Protein AF-A0AA91KU28-F1 (afdb_monomer)

Nearest PDB structures (foldseek):
  6v67-assembly1_A  TM=5.804E-01  e=1.923E+00  synthetic construct
  6vmi-assembly1_AH  TM=1.851E-01  e=8.012E+00  Homo sapiens

Sequence (81 aa):
MSQPIAKFWMVYGLGQGAPRYEHLSKAGAQIQAARLAKANPGVTFVVLAAVDAVTASMPAVSRVEITKPVPLTDTDDLIPF

Radius of gyration: 26.42 Å; Cα contacts (8 Å, |Δi|>4): 86; chains: 1; bounding box: 39×36×71 Å

Foldseek 3Di:
DWDD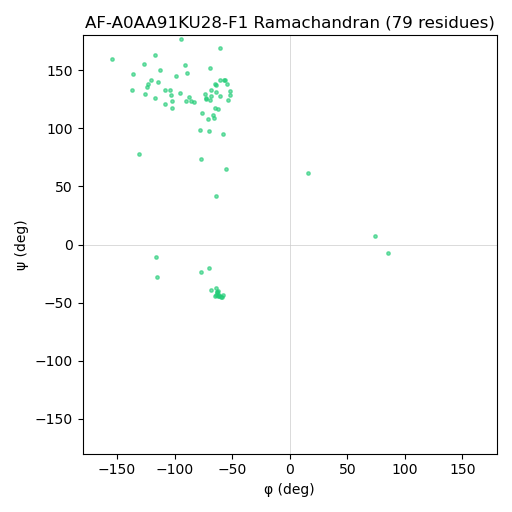DQKWKFKDWVVDDDTDDTDNDPVVRVVVQVVVCVVDPPIHIDMDIDDIDDDDDDDPDDDDDPDDPDPPDPPPPCPDD

Mean predicted aligned error: 11.11 Å

Secondary structure (DSSP, 8-state):
-BPP----EEEEETTSSPP--EESSHHHHHHHHHHHHHHSTTPPEEEEE----B-PPPPP------PPPPP----------

Structure (mmCIF, N/CA/C/O backbone):
data_AF-A0AA91KU28-F1
#
_entry.id   AF-A0AA91KU28-F1
#
loop_
_atom_site.group_PDB
_atom_site.id
_atom_site.type_symbol
_atom_site.label_atom_id
_atom_site.label_alt_id
_atom_site.label_comp_id
_atom_site.label_asym_id
_atom_site.label_entity_id
_atom_site.label_seq_id
_atom_site.pdbx_PDB_ins_code
_atom_site.Cartn_x
_atom_site.Cartn_y
_atom_site.Cartn_z
_atom_site.occupancy
_atom_site.B_iso_or_equiv
_atom_site.auth_seq_id
_atom_site.auth_comp_id
_atom_site.auth_asym_id
_atom_site.auth_atom_id
_atom_site.pdbx_PDB_model_num
ATOM 1 N N . MET A 1 1 ? 17.941 -4.498 -10.057 1.00 54.34 1 MET A N 1
ATOM 2 C CA . MET A 1 1 ? 18.525 -3.626 -9.016 1.00 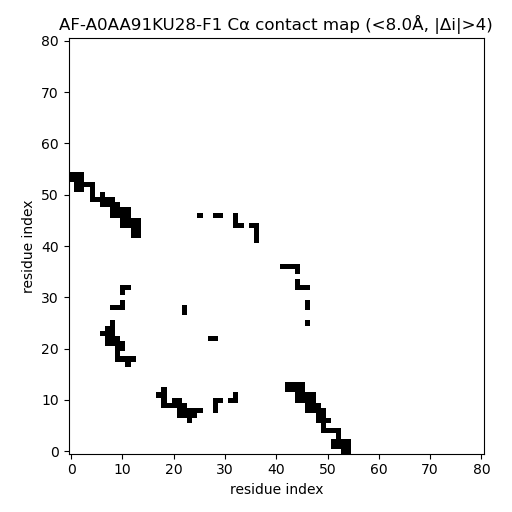54.34 1 MET A CA 1
ATOM 3 C C . MET A 1 1 ? 17.365 -3.040 -8.222 1.00 54.34 1 MET A C 1
ATOM 5 O O . MET A 1 1 ? 16.474 -2.486 -8.857 1.00 54.34 1 MET A O 1
ATOM 9 N N . SER A 1 2 ? 17.327 -3.236 -6.901 1.00 62.88 2 SER A N 1
ATOM 10 C CA . SER A 1 2 ? 16.348 -2.586 -6.011 1.00 62.88 2 SER A CA 1
ATOM 11 C C . SER A 1 2 ? 16.662 -1.086 -5.952 1.00 62.88 2 SER A C 1
ATOM 13 O O . SER A 1 2 ? 17.836 -0.711 -5.877 1.00 62.88 2 SER A O 1
ATOM 15 N N . GLN A 1 3 ? 15.650 -0.231 -6.096 1.00 68.44 3 GLN A N 1
ATOM 16 C CA . GLN A 1 3 ? 15.809 1.224 -6.028 1.00 68.44 3 GLN A CA 1
ATOM 17 C C . GLN A 1 3 ? 15.618 1.739 -4.591 1.00 68.44 3 GLN A C 1
ATOM 19 O O . GLN A 1 3 ? 14.904 1.112 -3.812 1.00 68.44 3 GLN A O 1
ATOM 24 N N . PRO A 1 4 ? 16.197 2.897 -4.216 1.00 70.25 4 PRO A N 1
ATOM 25 C CA . PRO A 1 4 ? 15.834 3.564 -2.970 1.00 70.25 4 PRO A CA 1
ATOM 26 C C . PRO A 1 4 ? 14.370 4.021 -3.033 1.00 70.25 4 PRO A C 1
ATOM 28 O O . PRO A 1 4 ? 14.005 4.852 -3.862 1.00 70.25 4 PRO A O 1
ATOM 31 N N . ILE A 1 5 ? 13.533 3.475 -2.150 1.00 78.00 5 ILE A N 1
ATOM 32 C CA . ILE A 1 5 ? 12.095 3.766 -2.097 1.00 78.00 5 ILE A CA 1
ATOM 33 C C . ILE A 1 5 ? 11.791 4.621 -0.869 1.00 78.00 5 ILE A C 1
ATOM 35 O O . ILE A 1 5 ? 12.206 4.302 0.249 1.00 78.00 5 ILE A O 1
ATOM 39 N N . ALA A 1 6 ? 11.009 5.683 -1.055 1.00 83.56 6 ALA A N 1
ATOM 40 C CA . ALA A 1 6 ? 10.376 6.364 0.065 1.00 83.56 6 ALA A CA 1
ATOM 41 C C . ALA A 1 6 ? 9.222 5.495 0.578 1.00 83.56 6 ALA A C 1
ATOM 43 O O . ALA A 1 6 ? 8.378 5.048 -0.197 1.00 83.56 6 ALA A O 1
ATOM 44 N N . LYS A 1 7 ? 9.173 5.235 1.887 1.00 88.06 7 LYS A N 1
ATOM 45 C CA . LYS A 1 7 ? 8.094 4.435 2.472 1.00 88.06 7 LYS A CA 1
ATOM 46 C C . LYS A 1 7 ? 6.767 5.185 2.356 1.00 88.06 7 LYS A C 1
ATOM 48 O O . LYS A 1 7 ? 6.559 6.171 3.059 1.00 88.06 7 LYS A O 1
ATOM 53 N N . PHE A 1 8 ? 5.862 4.677 1.529 1.00 93.38 8 PHE A N 1
ATOM 54 C CA . PHE A 1 8 ? 4.495 5.173 1.402 1.00 93.38 8 PHE A CA 1
ATOM 55 C C . PHE A 1 8 ? 3.480 4.103 1.804 1.00 93.38 8 PHE A C 1
ATOM 57 O O . PHE A 1 8 ? 3.796 2.910 1.904 1.00 93.38 8 PHE A O 1
ATOM 64 N N . TRP A 1 9 ? 2.253 4.550 2.058 1.00 96.12 9 TRP A N 1
ATOM 65 C CA . TRP A 1 9 ? 1.138 3.693 2.436 1.00 96.12 9 TRP A CA 1
ATOM 66 C C . TRP A 1 9 ? 0.002 3.816 1.428 1.00 96.12 9 TRP A C 1
ATOM 68 O O . TRP A 1 9 ? -0.304 4.910 0.973 1.00 96.12 9 TRP A O 1
ATOM 78 N N . MET A 1 10 ? -0.666 2.717 1.105 1.00 96.69 10 MET A N 1
ATOM 79 C CA . MET A 1 10 ? -1.845 2.725 0.236 1.00 96.69 10 MET A CA 1
ATOM 80 C C . MET A 1 10 ? -3.012 2.023 0.917 1.00 96.69 10 MET A C 1
ATOM 82 O O . MET A 1 10 ? -2.814 1.154 1.765 1.00 96.69 10 MET A O 1
ATOM 86 N N . VAL A 1 11 ? -4.233 2.372 0.519 1.00 97.19 11 VAL A N 1
ATOM 87 C CA . VAL A 1 11 ? -5.447 1.680 0.961 1.00 97.19 11 VAL A CA 1
ATOM 88 C C . VAL A 1 11 ? -6.005 0.868 -0.197 1.00 97.19 11 VAL A C 1
ATOM 90 O O . VAL A 1 11 ? -6.349 1.434 -1.233 1.00 97.19 11 VAL A O 1
ATOM 93 N N . TYR A 1 12 ? -6.119 -0.445 -0.011 1.00 97.50 12 TYR A N 1
ATOM 94 C CA . TYR A 1 12 ? -6.652 -1.371 -1.005 1.00 97.50 12 TYR A CA 1
ATOM 95 C C . TYR A 1 12 ? -7.922 -2.044 -0.480 1.00 97.50 12 TYR A C 1
ATOM 97 O O . TYR A 1 12 ? -7.919 -2.618 0.606 1.00 97.50 12 TYR A O 1
ATOM 105 N N . GLY A 1 13 ? -9.013 -1.960 -1.241 1.00 96.81 13 GLY A N 1
ATOM 106 C CA . GLY A 1 13 ? -10.217 -2.750 -0.986 1.00 96.81 13 GLY A CA 1
ATOM 107 C C . GLY A 1 13 ? -10.081 -4.115 -1.651 1.00 96.81 13 GLY A C 1
ATOM 108 O O . GLY A 1 13 ? -9.860 -4.180 -2.857 1.00 96.81 13 GLY A O 1
ATOM 109 N N . LEU A 1 14 ? -10.207 -5.205 -0.898 1.00 95.19 14 LEU A N 1
ATOM 110 C CA . LEU A 1 14 ? -10.082 -6.551 -1.458 1.00 95.19 14 LEU A CA 1
ATOM 111 C C . LEU A 1 14 ? -11.156 -6.788 -2.531 1.00 95.19 14 LEU A C 1
ATOM 113 O O . LEU A 1 14 ? -12.341 -6.561 -2.291 1.00 95.19 14 LEU A O 1
ATOM 117 N N . GLY A 1 15 ? -10.730 -7.226 -3.718 1.00 93.25 15 GLY A N 1
ATOM 118 C CA . GLY A 1 15 ? -11.620 -7.435 -4.866 1.00 93.25 15 GLY A CA 1
ATOM 119 C C . GLY A 1 15 ? -12.093 -6.144 -5.544 1.00 93.25 15 GLY A C 1
ATOM 120 O O . GLY A 1 15 ? -12.948 -6.201 -6.423 1.00 93.25 15 GLY A O 1
ATOM 121 N N . GLN A 1 16 ? -11.559 -4.986 -5.147 1.00 92.19 16 GLN A N 1
ATOM 122 C CA . GLN A 1 16 ? -11.790 -3.704 -5.813 1.00 92.19 16 GLN A CA 1
ATOM 123 C C . GLN A 1 16 ? -10.671 -3.409 -6.821 1.00 92.19 16 GLN A C 1
ATOM 125 O O . GLN A 1 16 ? -9.704 -4.158 -6.955 1.00 92.19 16 GLN A O 1
ATOM 130 N N . GLY A 1 17 ? -10.797 -2.291 -7.539 1.00 91.50 17 GLY A N 1
ATOM 131 C CA . GLY A 1 17 ? -9.740 -1.808 -8.426 1.00 91.50 17 GLY A CA 1
ATOM 132 C C . GLY A 1 17 ? -8.426 -1.494 -7.697 1.00 91.50 17 GLY A C 1
ATOM 133 O O . GLY A 1 17 ? -8.360 -1.428 -6.467 1.00 91.50 17 GLY A O 1
ATOM 134 N N . ALA A 1 18 ? -7.372 -1.264 -8.483 1.00 91.12 18 ALA A N 1
ATOM 135 C CA . ALA A 1 18 ? -6.049 -0.940 -7.960 1.00 91.12 18 ALA A CA 1
ATOM 136 C C . ALA A 1 18 ? -6.077 0.313 -7.052 1.00 91.12 18 ALA A C 1
ATOM 138 O O . ALA A 1 18 ? -6.789 1.277 -7.361 1.00 91.12 18 ALA A O 1
ATOM 139 N N . PRO A 1 19 ? -5.304 0.332 -5.949 1.00 91.44 19 PRO A N 1
ATOM 140 C CA . PRO A 1 19 ? -5.217 1.494 -5.073 1.00 91.44 19 PRO A CA 1
ATOM 141 C C . PRO A 1 19 ? -4.599 2.680 -5.828 1.00 91.44 19 PRO A C 1
ATOM 143 O O . PRO A 1 19 ? -3.645 2.512 -6.583 1.00 91.44 19 PRO A O 1
ATOM 146 N N . ARG A 1 20 ? -5.153 3.886 -5.646 1.00 88.44 20 ARG A N 1
ATOM 147 C CA . ARG A 1 20 ? -4.803 5.068 -6.468 1.00 88.44 20 ARG A CA 1
ATOM 148 C C . ARG A 1 20 ? -4.150 6.210 -5.697 1.00 88.44 20 ARG A C 1
ATOM 150 O O . ARG A 1 20 ? -3.708 7.168 -6.316 1.00 88.44 20 ARG A O 1
ATOM 157 N N . TYR A 1 21 ? -4.152 6.148 -4.367 1.00 90.94 21 TYR A N 1
ATOM 158 C CA . TYR A 1 21 ? -3.677 7.241 -3.526 1.00 90.94 21 TYR A CA 1
ATOM 159 C C . TYR A 1 21 ? -2.604 6.764 -2.555 1.00 90.94 21 TYR A C 1
ATOM 161 O O . TYR A 1 21 ? -2.793 5.772 -1.844 1.00 90.94 21 TYR A O 1
ATOM 169 N N . GLU A 1 22 ? -1.499 7.501 -2.536 1.00 94.06 22 GLU A N 1
ATOM 170 C CA . GLU A 1 22 ? -0.390 7.306 -1.616 1.00 94.06 22 GLU A CA 1
ATOM 171 C C . GLU A 1 22 ? -0.541 8.228 -0.407 1.00 94.06 22 GLU A C 1
ATOM 173 O O . GLU A 1 22 ? -0.748 9.435 -0.512 1.00 94.06 22 GLU A O 1
ATOM 178 N N . HIS A 1 23 ? -0.411 7.636 0.768 1.00 94.25 23 HIS A N 1
ATOM 179 C CA . HIS A 1 23 ? -0.430 8.303 2.050 1.00 94.25 23 HIS A CA 1
ATOM 180 C C . HIS A 1 23 ? 0.984 8.404 2.611 1.00 94.25 23 HIS A C 1
ATOM 182 O O . HIS A 1 23 ? 1.703 7.408 2.717 1.00 94.25 23 HIS A O 1
ATOM 188 N N . LEU A 1 24 ? 1.332 9.600 3.085 1.00 91.00 24 LEU A N 1
ATOM 189 C CA . LEU A 1 24 ? 2.621 9.873 3.727 1.00 91.00 24 LEU A CA 1
ATOM 190 C C . LEU A 1 24 ? 2.762 9.210 5.106 1.00 91.00 24 LEU A C 1
ATOM 192 O O . LEU A 1 24 ? 3.869 9.044 5.608 1.00 91.00 24 LEU A O 1
ATOM 196 N N . SER A 1 25 ? 1.650 8.831 5.747 1.00 94.19 25 SER A N 1
ATOM 197 C CA . SER A 1 25 ? 1.662 8.223 7.077 1.00 94.19 25 SER A CA 1
ATOM 198 C C . SER A 1 25 ? 0.716 7.031 7.186 1.00 94.19 25 SER A C 1
ATOM 200 O O . SER A 1 25 ? -0.377 7.010 6.612 1.00 94.19 25 SER A O 1
ATOM 202 N N . LYS A 1 26 ? 1.122 6.051 8.003 1.00 95.62 26 LYS A N 1
ATOM 203 C CA . LYS A 1 26 ? 0.306 4.874 8.325 1.00 95.62 26 LYS A CA 1
ATOM 204 C C . LYS A 1 26 ? -1.028 5.275 8.953 1.00 95.62 26 LYS A C 1
ATOM 206 O O . LYS A 1 26 ? -2.065 4.743 8.575 1.00 95.62 26 LYS A O 1
ATOM 211 N N . ALA A 1 27 ? -0.996 6.229 9.885 1.00 96.75 27 ALA A N 1
ATOM 212 C CA . ALA A 1 27 ? -2.186 6.701 10.585 1.00 96.75 27 ALA A CA 1
ATOM 213 C C . ALA A 1 27 ? -3.205 7.320 9.614 1.00 96.75 27 ALA A C 1
ATOM 215 O O . ALA A 1 27 ? -4.390 6.998 9.682 1.00 96.75 27 ALA A O 1
ATOM 216 N N . GLY A 1 28 ? -2.745 8.137 8.657 1.00 96.00 28 GLY A N 1
ATOM 217 C CA . GLY A 1 28 ? -3.609 8.704 7.620 1.00 96.00 28 GLY A CA 1
ATOM 218 C C . GLY A 1 28 ? -4.261 7.627 6.750 1.00 96.00 28 GLY A C 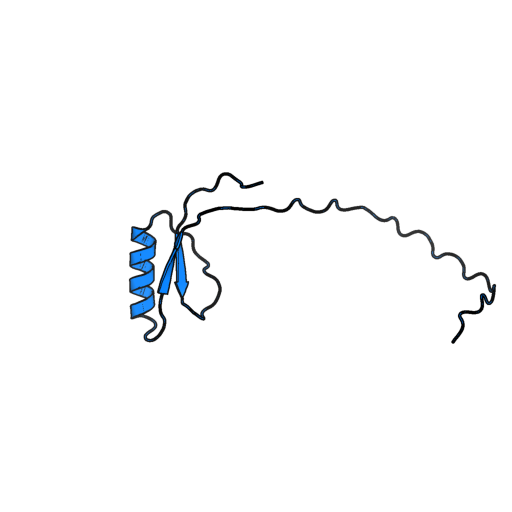1
ATOM 219 O O . GLY A 1 28 ? -5.471 7.666 6.521 1.00 96.00 28 GLY A O 1
ATOM 220 N N . ALA A 1 29 ? -3.488 6.619 6.337 1.00 97.00 29 ALA A N 1
ATOM 221 C CA . ALA A 1 29 ? -4.010 5.483 5.577 1.00 97.00 29 ALA A CA 1
ATOM 222 C C . ALA A 1 29 ? -5.035 4.664 6.383 1.00 97.00 29 ALA A C 1
ATOM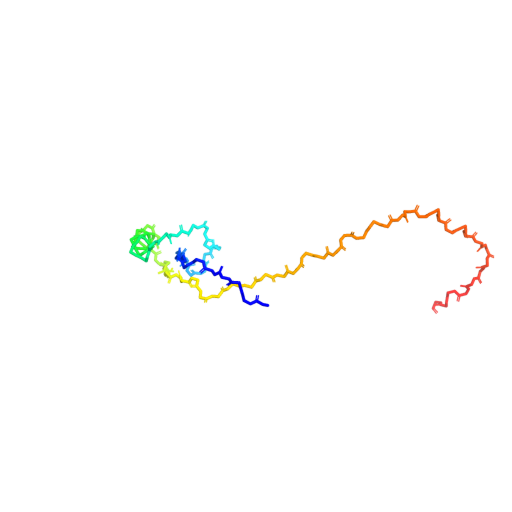 224 O O . ALA A 1 29 ? -6.076 4.283 5.853 1.00 97.00 29 ALA A O 1
ATOM 225 N N . GLN A 1 30 ? -4.791 4.431 7.677 1.00 97.81 30 GLN A N 1
ATOM 226 C CA . GLN A 1 30 ? -5.720 3.715 8.560 1.00 97.81 30 GLN A CA 1
ATOM 227 C C . GLN A 1 30 ? -7.044 4.463 8.737 1.00 97.81 30 GLN A C 1
ATOM 229 O O . GLN A 1 30 ? -8.107 3.850 8.647 1.00 97.81 30 GLN A O 1
ATOM 234 N N . ILE A 1 31 ? -6.994 5.784 8.938 1.00 97.75 31 ILE A N 1
ATOM 235 C CA . ILE A 1 31 ? -8.194 6.626 9.027 1.00 97.75 31 ILE A CA 1
ATOM 236 C C . ILE A 1 31 ? -9.000 6.533 7.728 1.00 97.75 31 ILE A C 1
ATOM 238 O O . ILE A 1 31 ? -10.218 6.338 7.766 1.00 97.75 31 ILE A O 1
ATOM 242 N N . GLN A 1 32 ? -8.335 6.617 6.572 1.00 96.25 32 GLN A N 1
ATOM 243 C CA . GLN A 1 32 ? -9.006 6.490 5.281 1.00 96.25 32 GLN A CA 1
ATOM 244 C C . GLN A 1 32 ? -9.599 5.093 5.070 1.00 96.25 32 GLN A C 1
ATOM 246 O O . GLN A 1 32 ? -10.750 4.997 4.649 1.00 96.25 32 GLN A O 1
ATOM 251 N N . ALA A 1 33 ? -8.872 4.025 5.399 1.00 96.94 33 ALA A N 1
ATOM 252 C CA . ALA A 1 33 ? -9.377 2.656 5.316 1.00 96.94 33 ALA A CA 1
ATOM 253 C C . ALA A 1 33 ? -10.625 2.460 6.189 1.00 96.94 33 ALA A C 1
ATOM 255 O O . ALA A 1 33 ? -11.632 1.939 5.713 1.00 96.94 33 ALA A O 1
ATOM 256 N N . ALA A 1 34 ? -10.608 2.965 7.426 1.00 97.50 34 ALA A N 1
ATOM 257 C CA . ALA A 1 34 ? -11.763 2.920 8.319 1.00 97.50 34 ALA A CA 1
ATOM 258 C C . ALA A 1 34 ? -12.958 3.714 7.763 1.00 97.50 34 ALA A C 1
ATOM 260 O O . ALA A 1 34 ? -14.097 3.250 7.828 1.00 97.50 34 ALA A O 1
ATOM 261 N N . ARG A 1 35 ? -12.715 4.896 7.180 1.00 97.69 35 ARG A N 1
ATOM 262 C CA . ARG A 1 35 ? -13.759 5.696 6.521 1.00 97.69 35 ARG A CA 1
ATOM 263 C C . ARG A 1 35 ? -14.371 4.949 5.332 1.00 97.69 35 ARG A C 1
ATOM 265 O O . ARG A 1 35 ? -15.589 4.950 5.183 1.00 97.69 35 ARG A O 1
ATOM 272 N N . LEU A 1 36 ? -13.544 4.313 4.503 1.00 95.69 36 LEU A N 1
ATOM 273 C CA . LEU A 1 36 ? -13.991 3.565 3.327 1.00 95.69 36 LEU A CA 1
ATOM 274 C C . LEU A 1 36 ? -14.766 2.299 3.698 1.00 95.69 36 LEU A C 1
ATOM 276 O O . LEU A 1 36 ? -15.791 2.037 3.074 1.00 95.69 36 LEU A O 1
ATOM 280 N N . ALA A 1 37 ? -14.341 1.575 4.736 1.00 97.25 37 ALA A N 1
ATOM 281 C CA . ALA A 1 37 ? -15.054 0.404 5.245 1.00 97.25 37 ALA A CA 1
ATOM 282 C C . ALA A 1 37 ? -1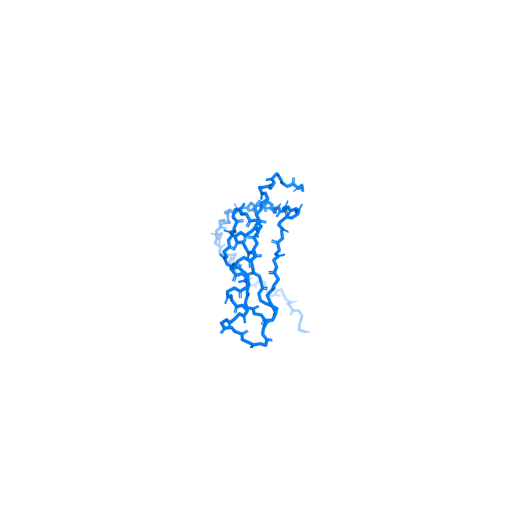6.457 0.763 5.760 1.00 97.25 37 ALA A C 1
ATOM 284 O O . ALA A 1 37 ? -17.417 0.050 5.487 1.00 97.25 37 ALA A O 1
ATOM 285 N N . LYS A 1 38 ? -16.602 1.909 6.442 1.00 97.44 38 LYS A N 1
ATOM 286 C CA . LYS A 1 38 ? -17.920 2.422 6.859 1.00 97.44 38 LYS A CA 1
ATOM 287 C C . LYS A 1 38 ? -18.812 2.785 5.671 1.00 97.44 38 LYS A C 1
ATOM 289 O O . LYS A 1 38 ? -20.016 2.575 5.734 1.00 97.44 38 LYS A O 1
ATOM 294 N N . ALA A 1 39 ? -18.227 3.346 4.613 1.00 96.94 39 ALA A N 1
ATOM 295 C CA . ALA A 1 39 ? -18.965 3.760 3.423 1.00 96.94 39 ALA A CA 1
ATOM 296 C C . ALA A 1 39 ? -19.344 2.589 2.499 1.00 96.94 39 ALA A C 1
ATOM 298 O O . ALA A 1 39 ? -20.298 2.713 1.740 1.00 96.94 39 ALA A O 1
ATOM 299 N N . ASN A 1 40 ? -18.617 1.468 2.558 1.00 95.50 40 ASN A N 1
ATOM 300 C CA . ASN A 1 40 ? -18.822 0.305 1.692 1.00 95.50 40 ASN A CA 1
ATOM 301 C C . ASN A 1 40 ? -18.893 -0.984 2.533 1.00 95.50 40 ASN A C 1
ATOM 303 O O . ASN A 1 40 ? -17.904 -1.722 2.614 1.00 95.50 40 ASN A O 1
ATOM 307 N N . PRO A 1 41 ? -20.039 -1.262 3.184 1.00 95.75 41 PRO A N 1
ATOM 308 C CA . PRO A 1 41 ? -20.226 -2.487 3.954 1.00 95.75 41 PRO A CA 1
ATOM 309 C C . PRO A 1 41 ? -19.974 -3.743 3.109 1.00 95.75 41 PRO A C 1
ATOM 311 O O . PRO A 1 41 ? -20.335 -3.798 1.937 1.00 95.75 41 PRO A O 1
ATOM 314 N N . GLY A 1 42 ? -19.355 -4.761 3.712 1.00 96.31 42 GLY A N 1
ATOM 315 C CA . GLY A 1 42 ? -19.014 -6.019 3.035 1.00 96.31 42 GLY A CA 1
ATOM 316 C C . GLY A 1 42 ? -17.686 -6.001 2.269 1.00 96.31 42 GLY A C 1
ATOM 317 O O . GLY A 1 42 ? -17.224 -7.057 1.846 1.00 96.31 42 GLY A O 1
ATOM 318 N N . VAL A 1 43 ? -17.032 -4.841 2.140 1.00 96.81 43 VAL A N 1
ATOM 319 C CA . VAL A 1 43 ? -15.697 -4.731 1.535 1.00 96.81 43 VAL A CA 1
ATOM 320 C C . VAL A 1 43 ? -14.633 -4.589 2.622 1.00 96.81 43 VAL A C 1
ATOM 322 O O . VAL A 1 43 ? -14.658 -3.660 3.430 1.00 96.81 43 VAL A O 1
ATOM 325 N N . THR A 1 44 ? -13.652 -5.490 2.615 1.00 97.56 44 THR A N 1
ATOM 326 C CA . THR A 1 44 ? -12.488 -5.414 3.506 1.00 97.56 44 THR A CA 1
ATOM 327 C C . THR A 1 44 ? -11.441 -4.479 2.916 1.00 97.56 44 THR A C 1
ATOM 329 O O . THR A 1 44 ? -10.950 -4.713 1.813 1.00 97.56 44 THR A O 1
ATOM 332 N N . PHE A 1 45 ? -11.055 -3.446 3.665 1.00 97.12 45 PHE A N 1
ATOM 333 C CA . PHE A 1 45 ? -9.972 -2.538 3.287 1.00 97.12 45 PHE A CA 1
ATOM 334 C C . PHE A 1 45 ? -8.702 -2.853 4.078 1.00 97.12 45 PHE A C 1
ATOM 336 O O . PHE A 1 45 ? -8.728 -2.921 5.307 1.00 97.12 45 PHE A O 1
ATOM 343 N N . VAL A 1 46 ? -7.584 -3.010 3.373 1.00 97.44 46 VAL A N 1
ATOM 344 C CA . VAL A 1 46 ? -6.253 -3.250 3.939 1.00 97.44 46 VAL A CA 1
ATOM 345 C C . VAL A 1 46 ? -5.334 -2.061 3.683 1.00 97.44 46 VAL A C 1
ATOM 347 O O . VAL A 1 46 ? -5.465 -1.347 2.687 1.00 97.44 46 VAL A O 1
ATOM 350 N N . VAL A 1 47 ? -4.390 -1.851 4.598 1.00 97.00 47 VAL A N 1
ATOM 351 C CA . VAL A 1 47 ? -3.356 -0.820 4.482 1.00 97.00 47 VAL A CA 1
ATOM 352 C C . VAL A 1 47 ? -2.052 -1.491 4.061 1.00 97.00 47 VAL A C 1
ATOM 354 O O . VAL A 1 47 ? -1.519 -2.326 4.791 1.00 97.00 47 VAL A O 1
ATOM 357 N N . LEU A 1 48 ? -1.550 -1.126 2.886 1.00 95.62 48 LEU A N 1
ATOM 358 C CA . LEU A 1 48 ? -0.328 -1.658 2.288 1.00 95.62 48 LEU A CA 1
ATOM 359 C C . LEU A 1 48 ? 0.838 -0.702 2.544 1.00 95.62 48 LEU A C 1
ATOM 361 O O . LEU A 1 48 ? 0.643 0.512 2.534 1.00 95.62 48 LEU A O 1
ATOM 365 N N . ALA A 1 49 ? 2.037 -1.245 2.746 1.00 93.81 49 ALA A N 1
ATOM 366 C CA . ALA A 1 49 ? 3.280 -0.482 2.793 1.00 93.81 49 ALA A CA 1
ATOM 367 C C . ALA A 1 49 ? 4.161 -0.886 1.618 1.00 93.81 49 ALA A C 1
ATOM 369 O O . ALA A 1 49 ? 4.287 -2.077 1.329 1.00 93.81 49 ALA A O 1
ATOM 370 N N . ALA A 1 50 ? 4.819 0.086 1.000 1.00 90.94 50 ALA A N 1
ATOM 371 C CA . ALA A 1 50 ? 5.881 -0.215 0.059 1.00 90.94 50 ALA A CA 1
ATOM 372 C C . ALA A 1 50 ? 7.084 -0.813 0.816 1.00 90.94 50 ALA A C 1
ATOM 374 O O . ALA A 1 50 ? 7.527 -0.254 1.826 1.00 90.94 50 ALA A O 1
ATOM 375 N N . VAL A 1 51 ? 7.569 -1.970 0.356 1.00 90.81 51 VAL A N 1
ATOM 376 C CA . VAL A 1 51 ? 8.693 -2.705 0.973 1.00 90.81 51 VAL A CA 1
ATOM 377 C C . VAL A 1 51 ? 9.920 -2.792 0.069 1.00 90.81 51 VAL A C 1
ATOM 379 O O . VAL A 1 51 ? 11.030 -2.852 0.581 1.00 90.81 51 VAL A O 1
ATOM 382 N N . ASP A 1 52 ? 9.723 -2.767 -1.249 1.00 88.81 52 ASP A N 1
ATOM 383 C CA . ASP A 1 52 ? 10.777 -2.768 -2.263 1.00 88.81 52 ASP A CA 1
ATOM 384 C C . ASP A 1 52 ? 10.241 -2.106 -3.547 1.00 88.81 52 ASP A C 1
ATOM 386 O O . ASP A 1 52 ? 9.022 -2.020 -3.740 1.00 88.81 52 ASP A O 1
ATOM 390 N N . ALA A 1 53 ? 11.133 -1.637 -4.417 1.00 89.06 53 ALA A N 1
ATOM 391 C CA . ALA A 1 53 ? 10.805 -1.101 -5.730 1.00 89.06 53 ALA A CA 1
ATOM 392 C C . ALA A 1 53 ? 11.795 -1.616 -6.772 1.00 89.06 53 ALA A C 1
ATOM 394 O O . ALA A 1 53 ? 13.016 -1.563 -6.605 1.00 89.06 53 ALA A O 1
ATOM 395 N N . VAL A 1 54 ? 11.245 -2.071 -7.893 1.00 89.12 54 VAL A N 1
ATOM 396 C CA . VAL A 1 54 ? 12.003 -2.581 -9.032 1.00 89.12 54 VAL A CA 1
ATOM 397 C C . VAL A 1 54 ? 11.603 -1.789 -10.265 1.00 89.12 54 VAL A C 1
ATOM 399 O O . VAL A 1 54 ? 10.422 -1.571 -10.521 1.00 89.12 54 VAL A O 1
ATOM 402 N N . THR A 1 55 ? 12.595 -1.388 -11.051 1.00 87.94 55 THR A N 1
ATOM 403 C CA . THR A 1 55 ? 12.391 -0.731 -12.344 1.00 87.94 55 THR A CA 1
ATOM 404 C C . THR A 1 55 ? 13.091 -1.517 -13.440 1.00 87.94 55 THR A C 1
ATOM 406 O O . THR A 1 55 ? 14.238 -1.936 -13.257 1.00 87.94 55 THR A O 1
ATOM 409 N N . ALA A 1 56 ? 12.437 -1.670 -14.587 1.00 88.00 56 ALA A N 1
ATOM 410 C CA . ALA A 1 56 ? 13.070 -2.186 -15.794 1.00 88.00 56 ALA A CA 1
ATOM 411 C C . ALA A 1 56 ? 13.677 -1.039 -16.616 1.00 88.00 56 ALA A C 1
ATOM 413 O O . ALA A 1 56 ? 13.145 0.072 -16.627 1.00 88.00 56 ALA A O 1
ATOM 414 N N . SER A 1 57 ? 14.779 -1.315 -17.314 1.00 86.50 57 SER A N 1
ATOM 415 C CA . SER A 1 57 ? 15.350 -0.374 -18.279 1.00 86.50 57 SER A CA 1
ATOM 416 C C . 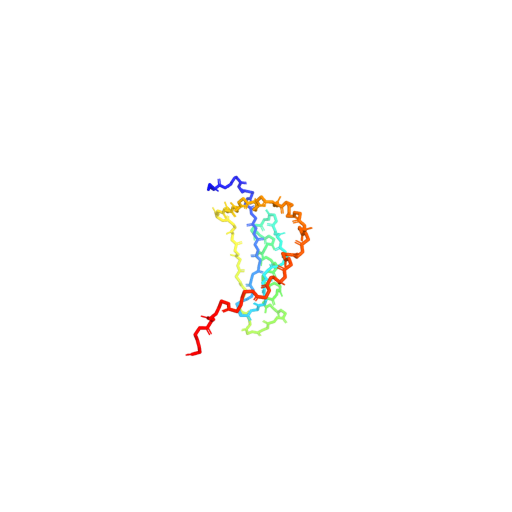SER A 1 57 ? 14.384 -0.171 -19.440 1.00 86.50 57 SER A C 1
ATOM 418 O O . SER A 1 57 ? 13.803 -1.134 -19.944 1.00 86.50 57 SER A O 1
ATOM 420 N N . MET A 1 58 ? 14.238 1.073 -19.892 1.00 83.25 58 MET A N 1
ATOM 421 C CA . MET A 1 58 ? 13.482 1.353 -21.108 1.00 83.25 58 MET A CA 1
ATOM 422 C C . MET A 1 58 ? 14.203 0.698 -22.298 1.00 83.25 58 MET A C 1
ATOM 424 O O . MET A 1 58 ? 15.425 0.851 -22.406 1.00 83.25 58 MET A O 1
ATOM 428 N N . PRO A 1 59 ? 13.503 -0.057 -23.167 1.00 86.25 59 PRO A N 1
ATOM 429 C CA . PRO A 1 59 ? 14.140 -0.655 -24.331 1.00 86.25 59 PRO A CA 1
ATOM 430 C C . PRO A 1 59 ? 14.720 0.443 -25.225 1.00 86.25 59 PRO A C 1
ATOM 432 O O . PRO A 1 59 ? 14.120 1.508 -25.389 1.00 86.25 59 PRO A O 1
ATOM 435 N N . ALA A 1 60 ? 15.898 0.189 -25.796 1.00 84.75 60 ALA A N 1
ATOM 436 C CA . ALA A 1 60 ? 16.497 1.104 -26.754 1.00 84.75 60 ALA A CA 1
ATOM 437 C C . ALA A 1 60 ? 15.576 1.208 -27.975 1.00 84.75 60 ALA A C 1
ATOM 439 O O . ALA A 1 60 ? 15.338 0.220 -28.670 1.00 84.75 60 ALA A O 1
ATOM 440 N N . VAL A 1 61 ? 15.042 2.403 -28.223 1.00 86.69 61 VAL A N 1
ATOM 441 C CA . VAL A 1 61 ? 14.258 2.673 -29.427 1.00 86.69 61 VAL A CA 1
ATOM 442 C C . VAL A 1 61 ? 15.226 2.696 -30.607 1.00 86.69 61 VAL A C 1
ATOM 444 O O . VAL A 1 61 ? 16.025 3.622 -30.738 1.00 86.69 61 VAL A O 1
ATOM 447 N N . SER A 1 62 ? 15.181 1.675 -31.461 1.00 83.38 62 SER A N 1
ATOM 448 C CA . SER A 1 62 ? 15.910 1.668 -32.727 1.00 83.38 62 SER A CA 1
ATOM 449 C C . SER A 1 62 ? 15.058 2.312 -33.819 1.00 83.38 62 SER A C 1
ATOM 451 O O . SER A 1 62 ? 13.907 1.941 -34.053 1.00 83.38 62 SER A O 1
ATOM 453 N N . ARG A 1 63 ? 15.629 3.304 -34.507 1.00 82.50 63 ARG A N 1
ATOM 454 C CA . ARG A 1 63 ? 15.039 3.848 -35.730 1.00 82.50 63 ARG A CA 1
ATOM 455 C C . ARG A 1 63 ? 15.313 2.859 -36.854 1.00 82.50 63 ARG A C 1
ATOM 457 O O . ARG A 1 63 ? 16.463 2.670 -37.233 1.00 82.50 63 ARG A O 1
ATOM 464 N N . VAL A 1 64 ? 14.262 2.240 -37.374 1.00 84.94 64 VAL A N 1
ATOM 465 C CA . VAL A 1 64 ? 14.351 1.430 -38.590 1.00 84.94 64 VAL A CA 1
ATOM 466 C C . VAL A 1 64 ? 14.092 2.349 -39.776 1.00 84.94 64 VAL A C 1
ATOM 468 O O . VAL A 1 64 ? 13.067 3.033 -39.826 1.00 84.94 64 VAL A O 1
ATOM 471 N N . GLU A 1 65 ? 15.035 2.406 -40.712 1.00 82.06 65 GLU A N 1
ATOM 472 C CA . GLU A 1 65 ? 14.777 3.017 -42.011 1.00 82.06 65 GLU A CA 1
ATOM 473 C C . GLU A 1 65 ? 13.882 2.076 -42.813 1.00 82.06 65 GLU A C 1
ATOM 475 O O . GLU A 1 65 ? 14.204 0.902 -42.992 1.00 82.06 65 GLU A O 1
ATOM 480 N N . ILE A 1 66 ? 12.744 2.587 -43.285 1.00 83.00 66 ILE A N 1
ATOM 481 C CA . ILE A 1 66 ? 11.916 1.861 -44.246 1.00 83.00 66 ILE A CA 1
ATOM 482 C C . ILE A 1 66 ? 12.696 1.864 -45.560 1.00 83.00 66 ILE A C 1
ATOM 484 O O . ILE A 1 66 ? 12.699 2.851 -46.298 1.00 83.00 66 ILE A O 1
ATOM 488 N N . THR A 1 67 ? 13.413 0.778 -45.826 1.00 82.00 67 THR A N 1
ATOM 489 C CA . THR A 1 67 ? 14.050 0.550 -47.118 1.00 82.00 67 THR A CA 1
ATOM 490 C C . THR A 1 67 ? 12.983 0.284 -48.172 1.00 82.00 67 THR A C 1
ATOM 492 O O . THR A 1 67 ? 11.877 -0.177 -47.876 1.00 82.00 67 THR A O 1
ATOM 495 N N . LYS A 1 68 ? 13.296 0.628 -49.426 1.00 79.31 68 LYS A N 1
ATOM 496 C CA . LYS A 1 68 ? 12.403 0.332 -50.549 1.00 79.31 68 LYS A CA 1
ATOM 497 C C . LYS A 1 68 ? 12.099 -1.171 -50.544 1.00 79.31 68 LYS A C 1
ATOM 499 O O . LYS A 1 68 ? 13.030 -1.946 -50.311 1.00 79.31 68 LYS A O 1
ATOM 504 N N . PRO A 1 69 ? 10.842 -1.578 -50.796 1.00 77.88 69 PRO A N 1
ATOM 505 C CA . PRO A 1 69 ? 10.516 -2.988 -50.931 1.00 77.88 69 PRO A CA 1
ATOM 506 C C . PRO A 1 69 ? 11.474 -3.609 -51.944 1.00 77.88 69 PRO A C 1
ATOM 508 O O . PRO A 1 69 ? 11.719 -3.024 -53.005 1.00 77.88 69 PRO A O 1
ATOM 511 N N . VAL A 1 70 ? 12.054 -4.755 -51.581 1.00 75.44 70 VAL A N 1
ATOM 512 C CA . VAL A 1 70 ? 12.825 -5.562 -52.526 1.00 75.44 70 VAL A CA 1
ATOM 513 C C . VAL A 1 70 ? 11.894 -5.804 -53.715 1.00 75.44 70 VAL A C 1
ATOM 515 O O . VAL A 1 70 ? 10.760 -6.240 -53.490 1.00 75.44 70 V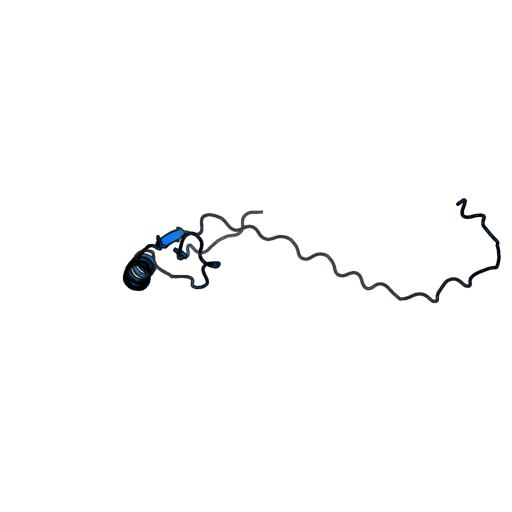AL A O 1
ATOM 518 N N . PRO A 1 71 ? 12.294 -5.447 -54.950 1.00 70.38 71 PRO A N 1
ATOM 519 C CA . PRO A 1 71 ? 11.502 -5.780 -56.120 1.00 70.38 71 PRO A CA 1
ATOM 520 C C . PRO A 1 71 ? 11.216 -7.275 -56.068 1.00 70.38 71 PRO A C 1
ATOM 522 O O . PRO A 1 71 ? 12.148 -8.055 -55.881 1.00 70.38 71 PRO A O 1
ATOM 525 N N . LEU A 1 72 ? 9.946 -7.656 -56.201 1.00 65.50 72 LEU A N 1
ATOM 526 C CA . LEU A 1 72 ? 9.584 -9.034 -56.504 1.00 65.50 72 LEU A CA 1
ATOM 527 C C . LEU A 1 72 ? 10.288 -9.366 -57.823 1.00 65.50 72 LEU A C 1
ATOM 529 O O . LEU A 1 72 ? 9.829 -8.975 -58.893 1.00 65.50 72 LEU A O 1
ATOM 533 N N . THR A 1 73 ? 11.470 -9.970 -57.756 1.00 64.62 73 THR A N 1
ATOM 534 C CA . THR A 1 73 ? 11.994 -10.692 -58.902 1.00 64.62 73 THR A CA 1
ATOM 535 C C . THR A 1 73 ? 11.101 -11.913 -59.027 1.00 64.62 73 THR A C 1
ATOM 537 O O . THR A 1 73 ? 10.948 -12.639 -58.048 1.00 64.62 73 THR A O 1
ATOM 540 N N . ASP A 1 74 ? 10.498 -12.114 -60.200 1.00 62.38 74 ASP A N 1
ATOM 541 C CA . ASP A 1 74 ? 9.735 -13.315 -60.587 1.00 62.38 74 ASP A CA 1
ATOM 542 C C . ASP A 1 74 ? 10.634 -14.574 -60.632 1.00 62.38 74 ASP A C 1
ATOM 544 O O . ASP A 1 74 ? 10.575 -15.391 -61.547 1.00 62.38 74 ASP A O 1
ATOM 548 N N . THR A 1 75 ? 11.531 -14.748 -59.665 1.00 61.06 75 THR A N 1
ATOM 549 C CA . THR A 1 75 ? 11.993 -16.077 -59.306 1.00 61.06 75 THR A CA 1
ATOM 550 C C . THR A 1 75 ? 10.891 -16.672 -58.459 1.00 61.06 75 THR A C 1
ATOM 552 O O . THR A 1 75 ? 10.735 -16.350 -57.283 1.00 61.06 75 THR A O 1
ATOM 555 N N . ASP A 1 76 ? 10.090 -17.480 -59.143 1.00 63.44 76 ASP A N 1
ATOM 556 C CA . ASP A 1 76 ? 9.137 -18.461 -58.641 1.00 63.44 76 ASP A CA 1
ATOM 557 C C . ASP A 1 76 ? 9.864 -19.441 -57.698 1.00 63.44 76 ASP A C 1
ATOM 559 O O . ASP A 1 76 ? 10.072 -20.614 -58.000 1.00 63.44 76 ASP A O 1
ATOM 563 N N . ASP A 1 77 ? 10.356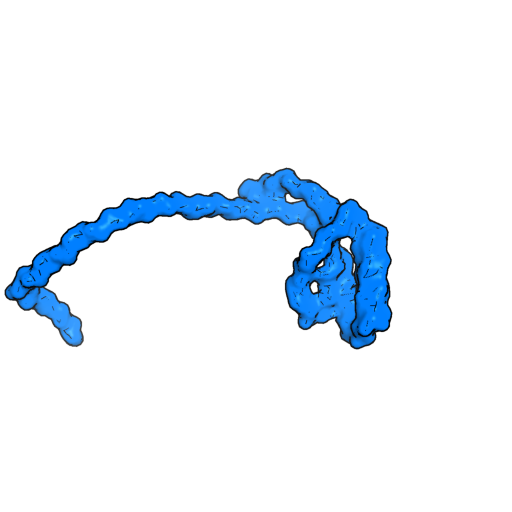 -18.928 -56.567 1.00 63.56 77 ASP A N 1
ATOM 564 C CA . ASP A 1 77 ? 10.994 -19.693 -55.506 1.00 63.56 77 ASP A CA 1
ATOM 565 C C . ASP A 1 77 ? 9.883 -20.381 -54.715 1.00 63.56 77 ASP A C 1
ATOM 567 O O . ASP A 1 77 ? 9.511 -19.955 -53.625 1.00 63.56 77 ASP A O 1
ATOM 571 N N . LEU A 1 78 ? 9.320 -21.413 -55.348 1.00 65.00 78 LEU A N 1
ATOM 572 C CA . LEU A 1 78 ? 8.782 -22.657 -54.800 1.00 65.00 78 LEU A CA 1
ATOM 573 C C . LEU A 1 78 ? 8.524 -22.649 -53.281 1.00 65.00 78 LEU A C 1
ATOM 575 O O . LEU A 1 78 ? 9.108 -23.461 -52.564 1.00 65.00 78 LEU A O 1
ATOM 579 N N . ILE A 1 79 ? 7.646 -21.776 -52.773 1.00 68.44 79 ILE A N 1
ATOM 580 C CA . ILE A 1 79 ? 7.103 -21.919 -51.418 1.00 68.44 79 ILE A CA 1
ATOM 581 C C . ILE A 1 79 ? 6.264 -23.200 -51.463 1.00 68.44 79 ILE A C 1
ATOM 583 O O . ILE A 1 79 ? 5.227 -23.206 -52.131 1.00 68.44 79 ILE A O 1
ATOM 587 N N . PRO A 1 80 ? 6.695 -24.306 -50.832 1.00 67.44 80 PRO A N 1
ATOM 588 C CA . PRO A 1 80 ? 5.969 -25.561 -50.931 1.00 67.44 80 PRO A CA 1
ATOM 589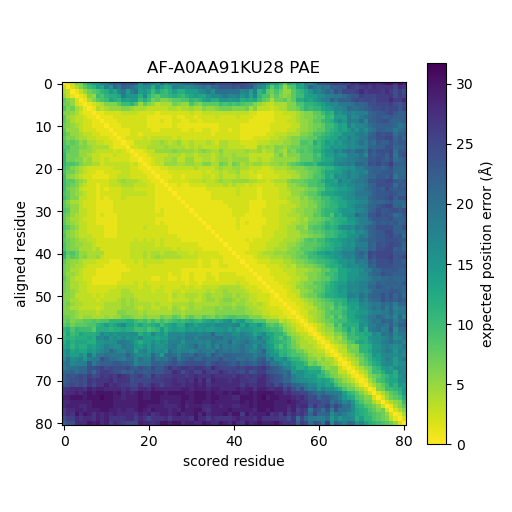 C C . PRO A 1 80 ? 4.690 -25.438 -50.103 1.00 67.44 80 PRO A C 1
ATOM 591 O O . PRO A 1 80 ? 4.756 -25.067 -48.928 1.00 67.44 80 PRO A O 1
ATOM 594 N N . PHE A 1 81 ? 3.548 -25.721 -50.729 1.00 70.31 81 PHE A N 1
ATOM 595 C CA . PHE A 1 81 ? 2.267 -25.882 -50.039 1.00 70.31 81 PHE A CA 1
ATOM 596 C C . PHE A 1 81 ? 2.245 -27.169 -49.210 1.00 70.31 81 PHE A C 1
ATOM 598 O O . PHE A 1 81 ? 2.813 -28.184 -49.682 1.00 70.31 81 PHE A O 1
#

Solvent-accessible surface area (backbone atoms only — not comparable to full-atom values): 5444 Å² total; per-residue (Å²): 113,80,52,95,70,81,74,38,20,31,47,37,44,66,95,56,71,83,64,87,57,80,25,87,37,67,67,60,25,50,53,50,31,54,54,48,33,72,75,37,77,96,45,56,55,47,75,47,67,63,84,80,41,80,73,80,81,79,76,83,84,76,86,78,78,87,66,78,77,77,76,84,65,91,69,83,72,76,78,82,129

pLDDT: mean 86.61, std 11.69, range [54.34, 97.81]